Protein AF-A0A6P0NJW0-F1 (afdb_monomer)

Nearest PDB structures (foldseek):
  5nct-assembly1_A  TM=9.785E-01  e=3.943E-15  Tannerella forsythia
  5ncs-assembly2_B  TM=9.419E-01  e=1.013E-13  Tannerella forsythia 92A2
  5ei0-assembly2_E  TM=9.380E-01  e=1.563E-12  Homo sapiens
  5ei0-assembly1_A  TM=9.323E-01  e=9.894E-12  Homo sapiens
  4y40-assembly1_A  TM=8.891E-01  e=6.754E-12  Homo sapiens

Mean predicted aligned error: 5.09 Å

Foldseek 3Di:
DDDDDPDDDDDDDPLQVLLLLLLVLLVDDDPRNVVSCVVSVVPPHDNVRSLQVQQVVVVCVVPVDPQKDKFKAKEKEFEPPDDDDPSSVVSCCPRVVYHYDHDHLVDPVVQVVVQVVLCVRAVNPRNHDDPHGDNPDGMDIGIHIYIDHDDPDDDDPVPDD

Structure (mmCIF, N/CA/C/O backbone):
data_AF-A0A6P0NJW0-F1
#
_entry.id   AF-A0A6P0NJW0-F1
#
loop_
_atom_site.group_PDB
_atom_site.id
_atom_site.type_symbol
_atom_site.label_atom_id
_atom_site.label_alt_id
_atom_site.label_comp_id
_atom_site.label_asym_id
_atom_site.label_entity_id
_atom_site.label_seq_id
_atom_site.pdbx_PDB_ins_code
_atom_site.Cartn_x
_atom_site.Cartn_y
_atom_site.Cartn_z
_atom_site.occupancy
_atom_site.B_iso_or_equiv
_atom_site.auth_seq_id
_atom_site.auth_comp_id
_atom_site.auth_asym_id
_atom_site.auth_atom_id
_atom_site.pdbx_PDB_model_num
ATOM 1 N N . MET A 1 1 ? 19.568 -7.070 12.907 1.00 39.72 1 MET A N 1
ATOM 2 C CA . MET A 1 1 ? 19.277 -8.444 13.371 1.00 39.72 1 MET A CA 1
ATOM 3 C C . MET A 1 1 ? 18.698 -9.237 12.203 1.00 39.72 1 MET A C 1
ATOM 5 O O . MET A 1 1 ? 17.506 -9.141 11.961 1.00 39.72 1 MET A O 1
ATOM 9 N N . HIS A 1 2 ? 19.529 -9.978 11.461 1.00 44.81 2 HIS A N 1
ATOM 10 C CA . HIS A 1 2 ? 19.049 -11.038 10.568 1.00 44.81 2 HIS A CA 1
ATOM 11 C C . HIS A 1 2 ? 18.847 -12.298 11.411 1.00 44.81 2 HIS A C 1
ATOM 13 O O . HIS A 1 2 ? 19.812 -12.916 11.853 1.00 44.81 2 HIS A O 1
ATOM 19 N N . LYS A 1 3 ? 17.592 -12.660 11.658 1.00 53.75 3 LYS A N 1
ATOM 20 C CA . LYS A 1 3 ? 17.211 -14.039 11.970 1.00 53.75 3 LYS A CA 1
ATOM 21 C C . LYS A 1 3 ? 15.947 -14.352 11.179 1.00 53.75 3 LYS A C 1
ATOM 23 O O . LYS A 1 3 ? 14.847 -14.296 11.712 1.00 53.75 3 LYS A O 1
ATOM 28 N N . SER A 1 4 ? 16.126 -14.645 9.899 1.00 59.66 4 SER A N 1
ATOM 29 C CA . SER A 1 4 ? 15.159 -15.400 9.108 1.00 59.66 4 SER A CA 1
ATOM 30 C C . SER A 1 4 ? 15.869 -16.643 8.582 1.00 59.66 4 SER A C 1
ATOM 32 O O . SER A 1 4 ? 17.091 -16.643 8.428 1.00 59.66 4 SER A O 1
ATOM 34 N N . GLN A 1 5 ? 15.100 -17.716 8.446 1.00 59.47 5 GLN A N 1
ATOM 35 C CA . GLN A 1 5 ? 15.539 -19.079 8.167 1.00 59.47 5 GLN A CA 1
ATOM 36 C C . GLN A 1 5 ? 16.574 -19.142 7.031 1.00 59.47 5 GLN A C 1
ATOM 38 O O . GLN A 1 5 ? 16.466 -18.457 6.018 1.00 59.47 5 GLN A O 1
ATOM 43 N N . SER A 1 6 ? 17.623 -19.933 7.252 1.00 71.06 6 SER A N 1
ATOM 44 C CA . SER A 1 6 ? 18.762 -20.078 6.348 1.00 71.06 6 SER A CA 1
ATOM 45 C C . SER A 1 6 ? 18.340 -20.667 4.993 1.00 71.06 6 SER A C 1
ATOM 47 O O . SER A 1 6 ? 17.783 -21.763 4.983 1.00 71.06 6 SER A O 1
ATOM 49 N N . ASN A 1 7 ? 18.704 -19.966 3.905 1.00 71.94 7 ASN A N 1
ATOM 50 C CA . ASN A 1 7 ? 18.641 -20.307 2.463 1.00 71.94 7 ASN A CA 1
ATOM 51 C C . ASN A 1 7 ? 17.545 -19.674 1.579 1.00 71.94 7 ASN 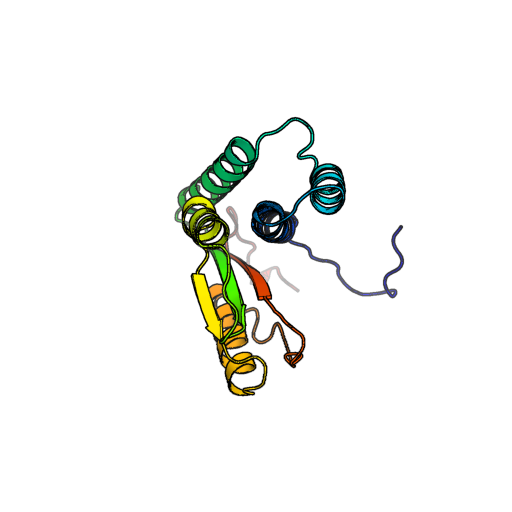A C 1
ATOM 53 O O . ASN A 1 7 ? 17.444 -20.058 0.416 1.00 71.94 7 ASN A O 1
ATOM 57 N N . GLU A 1 8 ? 16.791 -18.671 2.030 1.00 84.12 8 GLU A N 1
ATOM 58 C CA . GLU A 1 8 ? 15.825 -17.983 1.151 1.00 84.12 8 GLU A CA 1
ATOM 59 C C . GLU A 1 8 ? 16.313 -16.618 0.645 1.00 84.12 8 GLU A C 1
ATOM 61 O O . GLU A 1 8 ? 17.006 -15.874 1.344 1.00 84.12 8 GLU A O 1
ATOM 66 N N . ASN A 1 9 ? 15.917 -16.280 -0.586 1.00 88.44 9 ASN A N 1
ATOM 67 C CA . ASN A 1 9 ? 16.141 -14.961 -1.170 1.00 88.44 9 ASN A CA 1
ATOM 68 C C . ASN A 1 9 ? 15.231 -13.929 -0.493 1.00 88.44 9 ASN A C 1
ATOM 70 O O . ASN A 1 9 ? 14.032 -14.153 -0.343 1.00 88.44 9 ASN A O 1
ATOM 74 N N . ILE A 1 10 ? 15.785 -12.767 -0.147 1.00 89.56 10 ILE A N 1
ATOM 75 C CA . ILE A 1 10 ? 15.022 -11.647 0.410 1.00 89.56 10 ILE A CA 1
ATOM 76 C C . ILE A 1 10 ? 14.917 -10.560 -0.655 1.00 89.56 10 ILE A C 1
ATOM 78 O O . ILE A 1 10 ? 15.925 -10.010 -1.092 1.00 89.56 10 ILE A O 1
ATOM 82 N N . PHE A 1 11 ? 13.687 -10.227 -1.036 1.00 88.81 11 PHE A N 1
ATOM 83 C CA . PHE A 1 11 ? 13.380 -9.110 -1.920 1.00 88.81 11 PHE A CA 1
ATOM 84 C C . PHE A 1 11 ? 12.274 -8.268 -1.291 1.00 88.81 11 PHE A C 1
ATOM 86 O O . PHE A 1 11 ? 11.225 -8.793 -0.919 1.00 88.81 11 PHE A O 1
ATOM 93 N N . ILE A 1 12 ? 12.519 -6.966 -1.136 1.00 90.44 12 ILE A N 1
ATOM 94 C CA . ILE A 1 12 ? 11.580 -6.039 -0.500 1.00 90.44 12 ILE A CA 1
ATOM 95 C C . ILE A 1 12 ? 11.433 -4.766 -1.324 1.00 90.44 12 ILE A C 1
ATOM 97 O O . ILE A 1 12 ? 12.394 -4.265 -1.903 1.00 90.44 12 ILE A O 1
ATOM 101 N N . SER A 1 13 ? 10.225 -4.209 -1.308 1.00 90.69 13 SER A N 1
ATOM 102 C CA . SER A 1 13 ? 9.947 -2.869 -1.814 1.00 90.69 13 SER A CA 1
ATOM 103 C C . SER A 1 13 ? 9.756 -1.920 -0.634 1.00 90.69 13 SER A C 1
ATOM 105 O O . SER A 1 13 ? 8.664 -1.803 -0.077 1.00 90.69 13 SER A O 1
ATOM 107 N N . SER A 1 14 ? 10.829 -1.239 -0.226 1.00 91.50 14 SER A N 1
ATOM 108 C CA . SER A 1 14 ? 10.780 -0.288 0.896 1.00 91.50 14 SER A CA 1
ATOM 109 C C . SER A 1 14 ? 9.777 0.842 0.652 1.00 91.50 14 SER A C 1
ATOM 111 O O . SER A 1 14 ? 9.118 1.288 1.587 1.00 91.50 14 SER A O 1
ATOM 113 N N . ILE A 1 15 ? 9.612 1.262 -0.606 1.00 89.44 15 ILE A N 1
ATOM 114 C CA . ILE A 1 15 ? 8.648 2.298 -0.985 1.00 89.44 15 ILE A CA 1
ATOM 115 C C . ILE A 1 15 ? 7.200 1.825 -0.798 1.00 89.44 15 ILE A C 1
ATOM 117 O O . ILE A 1 15 ? 6.384 2.568 -0.263 1.00 89.44 15 ILE A O 1
ATOM 121 N N . SER A 1 16 ? 6.893 0.567 -1.134 1.00 91.06 16 SER A N 1
ATOM 122 C CA . SER A 1 16 ? 5.566 -0.029 -0.924 1.00 91.06 16 SER A CA 1
ATOM 123 C C . SER A 1 16 ? 5.167 -0.043 0.554 1.00 91.06 16 SER A C 1
ATOM 125 O O . SER A 1 16 ? 4.052 0.344 0.929 1.00 91.06 16 SER A O 1
ATOM 127 N N . ILE A 1 17 ? 6.115 -0.442 1.408 1.00 92.75 17 ILE A N 1
ATOM 128 C CA . ILE A 1 17 ? 5.942 -0.480 2.862 1.00 92.75 17 ILE A CA 1
ATOM 129 C C . ILE A 1 17 ? 5.753 0.938 3.406 1.00 92.75 17 ILE A C 1
ATOM 131 O O . ILE A 1 17 ? 4.812 1.176 4.164 1.00 92.75 17 ILE A O 1
ATOM 135 N N . ALA A 1 18 ? 6.606 1.880 2.993 1.00 93.25 18 ALA A N 1
ATOM 136 C CA . ALA A 1 18 ? 6.522 3.272 3.420 1.00 93.25 18 ALA A CA 1
ATOM 137 C C . ALA A 1 18 ? 5.167 3.888 3.053 1.00 93.25 18 ALA A C 1
ATOM 139 O O . ALA A 1 18 ? 4.494 4.411 3.931 1.00 93.25 18 ALA A O 1
ATOM 140 N N . VAL A 1 19 ? 4.711 3.740 1.805 1.00 93.50 19 VAL A N 1
ATOM 141 C CA . VAL A 1 19 ? 3.415 4.264 1.341 1.00 93.50 19 VAL A CA 1
ATOM 142 C C . VAL A 1 19 ? 2.247 3.682 2.144 1.00 93.50 19 VAL A C 1
ATOM 144 O O . VAL A 1 19 ? 1.391 4.431 2.613 1.00 93.50 19 VAL A O 1
ATOM 147 N N . SER A 1 20 ? 2.227 2.365 2.378 1.00 94.56 20 SER A N 1
ATOM 148 C CA . SER A 1 20 ? 1.167 1.718 3.175 1.00 94.56 20 SER A CA 1
ATOM 149 C C . SER A 1 20 ? 1.113 2.237 4.613 1.00 94.56 20 SER A C 1
ATOM 151 O O . SER A 1 20 ? 0.036 2.443 5.185 1.00 94.56 20 SER A O 1
ATOM 153 N N . LEU A 1 21 ? 2.283 2.468 5.210 1.00 96.69 21 LEU A N 1
ATOM 154 C CA . LEU A 1 21 ? 2.385 3.010 6.557 1.00 96.69 21 LEU A CA 1
ATOM 155 C C . LEU A 1 21 ? 2.056 4.508 6.596 1.00 96.69 21 LEU A C 1
ATOM 157 O O . LEU A 1 21 ? 1.408 4.926 7.549 1.00 96.69 21 LEU A O 1
ATOM 161 N N . SER A 1 22 ? 2.386 5.292 5.568 1.00 96.88 22 SER A N 1
ATOM 162 C CA . SER A 1 22 ? 1.985 6.704 5.442 1.00 96.88 22 SER A CA 1
ATOM 163 C C . SER A 1 22 ? 0.468 6.862 5.298 1.00 96.88 22 SER A C 1
ATOM 165 O O . SER A 1 22 ? -0.141 7.698 5.969 1.00 96.88 22 SER A O 1
ATOM 167 N N . MET A 1 23 ? -0.184 5.993 4.517 1.00 97.62 23 MET A N 1
ATOM 168 C CA . MET A 1 23 ? -1.650 5.923 4.458 1.00 97.62 23 MET A CA 1
ATOM 169 C C . MET A 1 23 ? -2.257 5.670 5.846 1.00 97.62 23 MET A C 1
ATOM 171 O O . MET A 1 23 ? -3.206 6.335 6.263 1.00 97.62 23 MET A O 1
ATOM 175 N N . THR A 1 24 ? -1.666 4.734 6.594 1.00 97.19 24 THR A N 1
ATOM 176 C CA . THR A 1 24 ? -2.092 4.391 7.960 1.00 97.19 24 THR A CA 1
ATOM 177 C C . THR A 1 24 ? -1.819 5.536 8.946 1.00 97.19 24 THR A C 1
ATOM 179 O O . THR A 1 24 ? -2.639 5.812 9.821 1.00 97.19 24 THR A O 1
ATOM 182 N N . TYR A 1 25 ? -0.696 6.241 8.784 1.00 98.00 25 TYR A N 1
ATOM 183 C CA . TYR A 1 25 ? -0.244 7.338 9.642 1.00 98.00 25 TYR A CA 1
ATOM 184 C C . TYR A 1 25 ? -1.252 8.492 9.700 1.00 98.00 25 TYR A C 1
ATOM 186 O O . TYR A 1 25 ? -1.449 9.078 10.761 1.00 98.00 25 TYR A O 1
ATOM 194 N N . ASN A 1 26 ? -1.976 8.740 8.605 1.00 98.00 26 ASN A N 1
ATOM 195 C CA . ASN A 1 26 ? -3.054 9.733 8.536 1.00 98.00 26 ASN A CA 1
ATOM 196 C C . ASN A 1 26 ? -4.228 9.468 9.497 1.00 98.00 26 ASN A C 1
ATOM 198 O O . ASN A 1 26 ? -5.026 10.365 9.756 1.00 98.00 26 ASN A O 1
ATOM 202 N N . GLY A 1 27 ? -4.372 8.237 9.998 1.00 96.81 27 GLY A N 1
ATOM 203 C CA . GLY A 1 27 ? -5.384 7.863 10.989 1.00 96.81 27 GLY A CA 1
ATOM 204 C C . GLY A 1 27 ? -4.829 7.678 12.404 1.00 96.81 27 GLY A C 1
ATOM 205 O O . GLY A 1 27 ? -5.596 7.379 13.318 1.00 96.81 27 GLY A O 1
ATOM 206 N N . ALA A 1 28 ? -3.513 7.808 12.594 1.00 97.19 28 ALA A N 1
ATOM 207 C CA . ALA A 1 28 ? -2.863 7.603 13.881 1.00 97.19 28 ALA A CA 1
ATOM 208 C C . ALA A 1 28 ? -2.914 8.872 14.746 1.00 97.19 28 ALA A C 1
ATOM 210 O O . ALA A 1 28 ? -2.8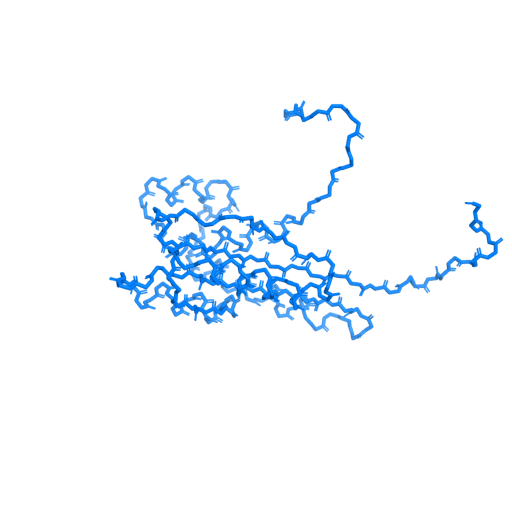46 9.987 14.240 1.00 97.19 28 ALA A O 1
ATOM 211 N N . GLY A 1 29 ? -2.974 8.698 16.070 1.00 96.25 29 GLY A N 1
ATOM 212 C CA . GLY A 1 29 ? -2.898 9.796 17.036 1.00 96.25 29 GLY A CA 1
ATOM 213 C C . GLY A 1 29 ? -2.070 9.436 18.270 1.00 96.25 29 GLY A C 1
ATOM 214 O O . GLY A 1 29 ? -1.847 8.256 18.564 1.00 96.25 29 GLY A O 1
ATOM 215 N N . GLY A 1 30 ? -1.606 10.458 18.994 1.00 97.12 30 GLY A N 1
ATOM 216 C CA . GLY A 1 30 ? -0.843 10.316 20.240 1.00 97.12 30 GLY A CA 1
ATOM 217 C C . GLY A 1 30 ? 0.389 9.414 20.092 1.00 97.12 30 GLY A C 1
ATOM 218 O O . GLY A 1 30 ? 1.090 9.457 19.084 1.00 97.12 30 GLY A O 1
ATOM 219 N N . LYS A 1 31 ? 0.615 8.529 21.072 1.00 98.12 31 LYS A N 1
ATOM 220 C CA . LYS A 1 31 ? 1.784 7.627 21.111 1.00 98.12 31 LYS A CA 1
ATOM 221 C C . LYS A 1 31 ? 1.922 6.729 19.878 1.00 98.12 31 LYS A C 1
ATOM 223 O O . LYS A 1 31 ? 3.038 6.390 19.493 1.00 98.12 31 LYS A O 1
ATOM 228 N N . THR A 1 32 ? 0.809 6.335 19.257 1.00 97.94 32 THR A N 1
ATOM 229 C CA . THR A 1 32 ? 0.839 5.531 18.026 1.00 97.94 32 THR A CA 1
ATOM 230 C C . THR A 1 32 ? 1.417 6.343 16.875 1.00 97.94 32 THR A C 1
ATOM 232 O O . THR A 1 32 ? 2.298 5.860 16.167 1.00 97.94 32 THR A O 1
ATOM 235 N N . GLN A 1 33 ? 0.971 7.591 16.725 1.00 97.56 33 GLN A N 1
ATOM 236 C CA . GLN A 1 33 ? 1.501 8.499 15.714 1.00 97.56 33 GLN A CA 1
ATOM 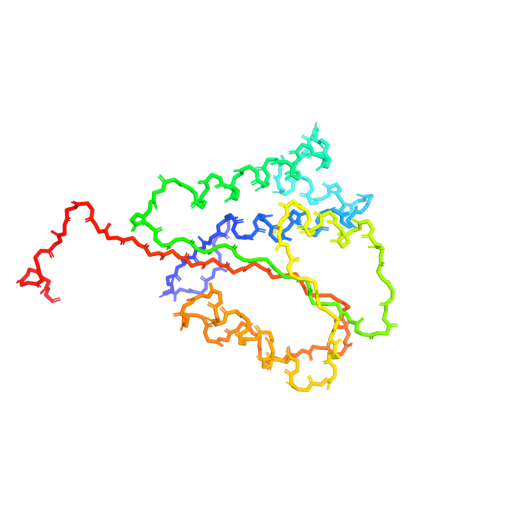237 C C . GLN A 1 33 ? 2.982 8.804 15.976 1.00 97.56 33 GLN A C 1
ATOM 239 O O . GLN A 1 33 ? 3.792 8.715 15.064 1.00 97.56 33 GLN A O 1
ATOM 244 N N . GLU A 1 34 ? 3.369 9.077 17.222 1.00 97.69 34 GLU A N 1
ATOM 245 C CA . GLU A 1 34 ? 4.771 9.324 17.594 1.00 97.69 34 GLU A CA 1
ATOM 246 C C . GLU A 1 34 ? 5.688 8.142 17.245 1.00 97.69 34 GLU A C 1
ATOM 248 O O . GLU A 1 34 ? 6.762 8.331 16.668 1.00 97.69 34 GLU A O 1
ATOM 253 N N . ALA A 1 35 ? 5.259 6.912 17.548 1.00 98.25 35 ALA A N 1
ATOM 254 C CA . ALA A 1 35 ? 6.018 5.707 17.229 1.00 98.25 35 ALA A CA 1
ATOM 255 C C . ALA A 1 35 ? 6.173 5.520 15.713 1.00 98.25 35 ALA A C 1
ATOM 257 O O . ALA A 1 35 ? 7.283 5.282 15.238 1.00 98.25 35 ALA A O 1
ATOM 258 N N . MET A 1 36 ? 5.088 5.690 14.949 1.00 98.12 36 MET A N 1
ATOM 259 C CA . MET A 1 36 ? 5.135 5.624 13.486 1.00 98.12 36 MET A CA 1
ATOM 260 C C . MET A 1 36 ? 6.036 6.711 12.899 1.00 98.12 36 MET A C 1
ATOM 262 O O . MET A 1 36 ? 6.847 6.416 12.025 1.00 98.12 36 MET A O 1
ATOM 266 N N . ALA A 1 37 ? 5.951 7.941 13.413 1.00 97.31 37 ALA A N 1
ATOM 267 C CA . ALA A 1 37 ? 6.775 9.047 12.948 1.00 97.31 37 ALA A CA 1
ATOM 268 C C . ALA A 1 37 ? 8.262 8.776 13.181 1.00 97.31 37 ALA A C 1
ATOM 270 O O . ALA A 1 37 ? 9.080 9.035 12.306 1.00 97.31 37 ALA A O 1
ATOM 271 N N . LYS A 1 38 ? 8.622 8.194 14.327 1.00 97.38 38 LYS A N 1
ATOM 272 C CA . LYS A 1 38 ? 9.999 7.771 14.591 1.00 97.38 38 LYS A CA 1
ATOM 273 C C . LYS A 1 38 ? 10.453 6.661 13.639 1.00 97.38 38 LYS A C 1
ATOM 275 O O . LYS A 1 38 ? 11.564 6.720 13.131 1.00 97.38 38 LYS A O 1
ATOM 280 N N . THR A 1 39 ? 9.617 5.653 13.387 1.00 95.94 39 THR A N 1
ATOM 281 C CA . THR A 1 39 ? 9.965 4.532 12.495 1.00 95.94 39 THR A CA 1
ATOM 282 C C . THR A 1 39 ? 10.117 4.963 11.036 1.00 95.94 39 THR A C 1
ATOM 284 O O . THR A 1 39 ? 10.997 4.456 10.346 1.00 95.94 39 THR A O 1
ATOM 287 N N . LEU A 1 40 ? 9.279 5.891 10.571 1.00 95.50 40 LEU A N 1
ATOM 288 C CA . LEU A 1 40 ? 9.264 6.377 9.187 1.00 95.50 40 LEU A CA 1
ATOM 289 C C . LEU A 1 40 ? 10.140 7.619 8.966 1.00 95.50 40 LEU A C 1
ATOM 291 O O . LEU A 1 40 ? 10.214 8.114 7.847 1.00 95.50 40 LEU A O 1
ATOM 295 N N . ASN A 1 41 ? 10.806 8.119 10.012 1.00 95.81 41 ASN A N 1
ATOM 296 C CA . ASN A 1 41 ? 11.550 9.383 10.010 1.00 95.81 41 ASN A CA 1
ATOM 297 C C . ASN A 1 41 ? 10.693 10.604 9.618 1.00 95.81 41 ASN A C 1
ATOM 299 O O . ASN A 1 41 ? 11.155 11.500 8.921 1.00 95.81 41 ASN A O 1
ATOM 303 N N . PHE A 1 42 ? 9.447 10.660 10.096 1.00 96.75 42 PHE A N 1
ATOM 304 C CA . PHE A 1 42 ? 8.517 11.781 9.898 1.00 96.75 42 PHE A CA 1
ATOM 305 C C . PHE A 1 42 ? 8.577 12.866 10.978 1.00 96.75 42 PHE A C 1
ATOM 307 O O . PHE A 1 42 ? 7.778 13.799 10.990 1.00 96.75 42 PHE A O 1
ATOM 314 N N . GLN A 1 43 ? 9.504 12.746 11.924 1.00 95.94 43 GLN A N 1
ATOM 315 C CA . GLN A 1 43 ? 9.610 13.675 13.044 1.00 95.94 43 GLN A CA 1
ATOM 316 C C . GLN A 1 43 ? 9.930 15.092 12.548 1.00 95.94 43 GLN A C 1
ATOM 318 O O . GLN A 1 43 ? 10.879 15.288 11.798 1.00 95.94 43 GLN A O 1
ATOM 323 N N . GLY A 1 44 ? 9.148 16.075 12.998 1.00 94.44 44 GLY A N 1
ATOM 324 C CA . GLY A 1 44 ? 9.306 17.474 12.593 1.00 94.44 44 GLY A CA 1
ATOM 325 C C . GLY A 1 44 ? 8.632 17.843 11.269 1.00 94.44 44 GLY A C 1
ATOM 326 O O . GLY A 1 44 ? 8.670 19.014 10.913 1.00 94.44 44 GLY A O 1
ATOM 327 N N . MET A 1 45 ? 7.993 16.892 10.578 1.00 96.62 45 MET A N 1
ATOM 328 C CA . MET A 1 45 ? 7.189 17.153 9.382 1.00 96.62 45 MET A CA 1
ATOM 329 C C . MET A 1 45 ? 5.697 17.154 9.720 1.00 96.62 45 M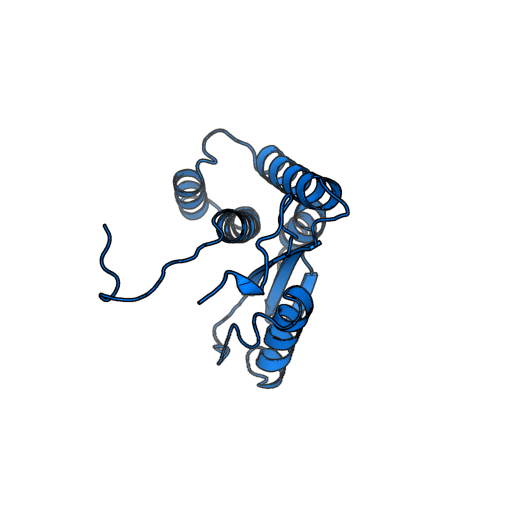ET A C 1
ATOM 331 O O . MET A 1 45 ? 5.224 16.386 10.563 1.00 96.62 45 MET A O 1
ATOM 335 N N . SER A 1 46 ? 4.943 18.015 9.050 1.00 96.81 46 SER A N 1
ATOM 336 C CA . SER A 1 46 ? 3.485 18.017 9.083 1.00 96.81 46 SER A CA 1
ATOM 337 C C . SER A 1 46 ? 2.906 16.877 8.237 1.00 96.81 46 SER A C 1
ATOM 339 O O . SER A 1 46 ? 3.537 16.370 7.308 1.00 96.81 46 SER A O 1
ATOM 341 N N . LEU A 1 47 ? 1.664 16.478 8.536 1.00 96.00 47 LEU A N 1
ATOM 342 C CA . LEU A 1 47 ? 0.938 15.487 7.731 1.00 96.00 47 LEU A CA 1
ATOM 343 C C . LEU A 1 47 ? 0.798 15.919 6.267 1.00 96.00 47 LEU A C 1
ATOM 345 O O . LEU A 1 47 ? 0.878 15.078 5.378 1.00 96.00 47 LEU A O 1
ATOM 349 N N . GLU A 1 48 ? 0.599 17.213 6.023 1.00 96.88 48 GLU A N 1
ATOM 350 C CA . GLU A 1 48 ? 0.463 17.766 4.677 1.00 96.88 48 GLU A CA 1
ATOM 351 C C . GLU A 1 48 ? 1.762 17.630 3.880 1.00 96.88 48 GLU A C 1
ATOM 353 O O . GLU A 1 48 ? 1.728 17.095 2.776 1.00 96.88 48 GLU A O 1
ATOM 358 N N . GLU A 1 49 ? 2.911 17.991 4.464 1.00 97.69 49 GLU A N 1
ATOM 359 C CA . GLU A 1 49 ? 4.225 17.818 3.824 1.00 97.69 49 GLU A CA 1
ATOM 360 C C . GLU A 1 49 ? 4.500 16.349 3.480 1.00 97.69 49 GLU A C 1
ATOM 362 O O . GLU A 1 49 ? 4.934 16.036 2.372 1.00 97.69 49 GLU A O 1
ATOM 367 N N . ILE A 1 50 ? 4.195 15.430 4.403 1.00 97.50 50 ILE A N 1
ATOM 368 C CA . ILE A 1 50 ? 4.374 13.986 4.190 1.00 97.50 50 ILE A CA 1
ATOM 369 C C . ILE A 1 50 ? 3.474 13.491 3.054 1.00 97.50 50 ILE A C 1
ATOM 371 O O . ILE A 1 50 ? 3.915 12.733 2.187 1.00 97.50 50 ILE A O 1
ATOM 375 N N . ASN A 1 51 ? 2.204 13.889 3.056 1.00 97.88 51 ASN A N 1
ATOM 376 C CA . ASN A 1 51 ? 1.239 13.473 2.045 1.00 97.88 51 ASN A CA 1
ATOM 377 C C . ASN A 1 51 ? 1.595 14.032 0.664 1.00 97.88 51 ASN A C 1
ATOM 379 O O . ASN A 1 51 ? 1.583 13.275 -0.307 1.00 97.88 51 ASN A O 1
ATOM 383 N N . GLN A 1 52 ? 1.975 15.309 0.584 1.00 97.75 52 GLN A N 1
ATOM 384 C CA . GLN A 1 52 ? 2.397 15.941 -0.662 1.00 97.75 52 GLN A CA 1
ATOM 385 C C . GLN A 1 52 ? 3.653 15.268 -1.219 1.00 97.75 52 GLN A C 1
ATOM 387 O O . GLN A 1 52 ? 3.666 14.872 -2.379 1.00 97.75 52 GLN A O 1
ATOM 392 N N . ALA A 1 53 ? 4.661 15.013 -0.380 1.00 95.75 53 ALA A N 1
ATOM 393 C CA . ALA A 1 53 ? 5.879 14.327 -0.807 1.00 95.75 53 ALA A CA 1
ATOM 394 C C . ALA A 1 53 ? 5.603 12.915 -1.363 1.00 95.75 53 ALA A C 1
ATOM 396 O O . ALA A 1 53 ? 6.211 12.506 -2.353 1.00 95.75 53 ALA A O 1
ATOM 397 N N . ASN A 1 54 ? 4.672 12.162 -0.762 1.00 94.56 54 ASN A N 1
ATOM 398 C CA . ASN A 1 54 ? 4.275 10.848 -1.281 1.00 94.56 54 ASN A CA 1
ATOM 399 C C . ASN A 1 54 ? 3.509 10.954 -2.611 1.00 94.56 54 ASN A C 1
ATOM 401 O O . ASN A 1 54 ? 3.727 10.128 -3.501 1.00 94.56 54 ASN A O 1
ATOM 405 N N . GLN A 1 55 ? 2.642 11.958 -2.764 1.00 95.12 55 GLN A N 1
ATOM 406 C CA . GLN A 1 55 ? 1.917 12.208 -4.012 1.00 95.12 55 GLN A CA 1
ATOM 407 C C . GLN A 1 55 ? 2.874 12.603 -5.146 1.00 95.12 55 GLN A C 1
ATOM 409 O O . GLN A 1 55 ? 2.775 12.069 -6.256 1.00 95.12 55 GLN A O 1
ATOM 414 N N . ASP A 1 56 ? 3.830 13.487 -4.861 1.00 94.19 56 ASP A N 1
ATOM 415 C CA . ASP A 1 56 ? 4.849 13.936 -5.811 1.00 94.19 56 ASP A CA 1
ATOM 416 C C . ASP A 1 56 ? 5.726 12.763 -6.251 1.00 94.19 56 ASP A C 1
ATOM 418 O O . ASP A 1 56 ? 5.962 12.574 -7.445 1.00 94.19 56 ASP A O 1
ATOM 422 N N . LEU A 1 57 ? 6.144 11.915 -5.305 1.00 90.88 57 LEU A N 1
ATOM 423 C CA . LEU A 1 57 ? 6.910 10.707 -5.600 1.00 90.88 57 LEU A CA 1
ATOM 424 C C . LEU A 1 57 ? 6.119 9.733 -6.479 1.00 90.88 57 LEU A C 1
ATOM 426 O O . LEU A 1 57 ? 6.657 9.228 -7.462 1.00 90.88 57 LEU A O 1
ATOM 430 N N . GLY A 1 58 ? 4.845 9.486 -6.163 1.00 88.38 58 GLY A N 1
ATOM 431 C CA . GLY A 1 58 ? 3.975 8.640 -6.982 1.00 88.38 58 GLY A CA 1
ATOM 432 C C . GLY A 1 58 ? 3.795 9.189 -8.400 1.00 88.38 58 GLY A C 1
ATOM 433 O O . GLY A 1 58 ? 3.873 8.438 -9.372 1.00 88.38 58 GLY A O 1
ATOM 434 N N . THR A 1 59 ? 3.624 10.506 -8.527 1.00 88.50 59 THR A N 1
ATOM 435 C CA . THR A 1 59 ? 3.503 11.190 -9.821 1.00 88.50 59 THR A CA 1
ATOM 436 C C . THR A 1 59 ? 4.788 11.069 -10.625 1.00 88.50 59 THR A C 1
ATOM 438 O O . THR A 1 59 ? 4.743 10.642 -11.775 1.00 88.50 59 THR A O 1
ATOM 441 N N . LEU A 1 60 ? 5.933 11.377 -10.009 1.00 88.94 60 LEU A N 1
ATOM 442 C CA . LEU A 1 60 ? 7.246 11.280 -10.634 1.00 88.94 60 LEU A CA 1
ATOM 443 C C . LEU A 1 60 ? 7.490 9.861 -11.156 1.00 88.94 60 LEU A C 1
ATOM 445 O O . LEU A 1 60 ? 7.794 9.674 -12.329 1.00 88.94 60 LEU A O 1
ATOM 449 N N . LEU A 1 61 ? 7.283 8.855 -10.309 1.00 84.44 61 LEU A N 1
ATOM 450 C CA . LEU A 1 61 ? 7.480 7.452 -10.659 1.00 84.44 61 LEU A CA 1
ATOM 451 C C . LEU A 1 61 ? 6.650 7.014 -11.873 1.00 84.44 61 LEU A C 1
ATOM 453 O O . LEU A 1 61 ? 7.154 6.264 -12.706 1.00 84.44 61 LEU A O 1
ATOM 457 N N . ASN A 1 62 ? 5.431 7.531 -12.024 1.00 77.31 62 ASN A N 1
ATOM 458 C CA . ASN A 1 62 ? 4.570 7.216 -13.164 1.00 77.31 62 ASN A CA 1
ATOM 459 C C . ASN A 1 62 ? 4.974 7.919 -14.476 1.00 77.31 62 ASN A C 1
ATOM 461 O O . ASN A 1 62 ? 4.581 7.448 -15.541 1.00 77.31 62 ASN A O 1
ATOM 465 N N . ILE A 1 63 ? 5.731 9.025 -14.435 1.00 81.50 63 ILE A N 1
ATOM 466 C CA . ILE A 1 63 ? 6.091 9.814 -15.634 1.00 81.50 63 ILE A CA 1
ATOM 467 C C . ILE A 1 63 ? 7.560 9.685 -16.059 1.00 81.50 63 ILE A C 1
ATOM 469 O O . ILE A 1 63 ? 7.924 10.181 -17.122 1.00 81.50 63 ILE A O 1
ATOM 473 N N . LEU A 1 64 ? 8.412 9.058 -15.241 1.00 73.31 64 LEU A N 1
ATOM 474 C CA . LEU A 1 64 ? 9.869 9.083 -15.423 1.00 73.31 64 LEU A CA 1
ATOM 475 C C . LEU A 1 64 ? 10.354 8.464 -16.742 1.00 73.31 64 LEU A C 1
ATOM 477 O O . LEU A 1 64 ? 11.318 8.969 -17.314 1.00 73.31 64 LEU A O 1
ATOM 481 N N . ASN A 1 65 ? 9.737 7.378 -17.218 1.00 75.56 65 ASN A N 1
ATOM 482 C CA . ASN A 1 65 ? 10.119 6.768 -18.491 1.00 75.56 65 ASN A CA 1
ATOM 483 C C . ASN A 1 65 ? 8.956 5.962 -19.105 1.00 75.56 65 ASN A C 1
ATOM 485 O O . ASN A 1 65 ? 8.526 4.988 -18.487 1.00 75.56 65 ASN A O 1
ATOM 489 N N . PRO A 1 66 ? 8.480 6.299 -20.322 1.00 79.31 66 PRO A N 1
ATOM 490 C CA . PRO A 1 66 ? 7.420 5.546 -20.996 1.00 79.31 66 PRO A CA 1
ATOM 491 C C . PRO A 1 66 ? 7.811 4.104 -21.369 1.00 79.31 66 PRO A C 1
ATOM 493 O O . PRO A 1 66 ? 6.929 3.278 -21.590 1.00 79.31 66 PRO A O 1
ATOM 496 N N . GLU A 1 67 ? 9.106 3.784 -21.431 1.00 84.12 67 GLU A N 1
ATOM 497 C CA . GLU A 1 67 ? 9.616 2.427 -21.676 1.00 84.12 67 GLU A CA 1
ATOM 498 C C . GLU A 1 67 ? 9.571 1.546 -20.415 1.00 84.12 67 GLU A C 1
ATOM 500 O O . GLU A 1 67 ? 9.692 0.323 -20.494 1.00 84.12 67 GLU A O 1
ATOM 505 N N . ILE A 1 68 ? 9.376 2.147 -19.236 1.00 87.31 68 ILE A N 1
ATOM 506 C CA . ILE A 1 68 ? 9.253 1.428 -17.968 1.00 87.31 68 ILE A CA 1
ATOM 507 C C . ILE A 1 68 ? 7.775 1.232 -17.656 1.00 87.31 68 ILE A C 1
ATOM 509 O O . ILE A 1 68 ? 7.020 2.183 -17.457 1.00 87.31 68 ILE A O 1
ATOM 513 N N . LYS A 1 69 ? 7.364 -0.027 -17.510 1.00 88.19 69 LYS A N 1
ATOM 514 C CA . LYS A 1 69 ? 6.046 -0.357 -16.977 1.00 88.19 69 LYS A CA 1
ATOM 515 C C . LYS A 1 69 ? 6.122 -0.412 -15.455 1.00 88.19 69 LYS A C 1
ATOM 517 O O . LYS A 1 69 ? 6.476 -1.441 -14.877 1.00 88.19 69 LYS A O 1
ATOM 522 N N . LEU A 1 70 ? 5.769 0.698 -14.815 1.00 89.19 70 LEU A N 1
ATOM 523 C CA 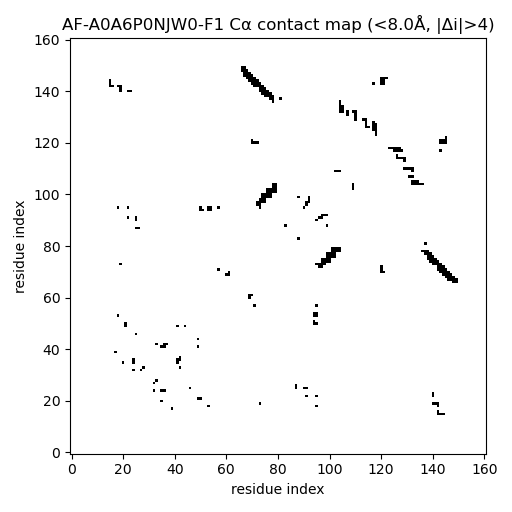. LEU A 1 70 ? 5.597 0.800 -13.370 1.00 89.19 70 LEU A CA 1
ATOM 524 C C . LEU A 1 70 ? 4.116 0.998 -13.042 1.00 89.19 70 LEU A C 1
ATOM 526 O O . LEU A 1 70 ? 3.455 1.861 -13.609 1.00 89.19 70 LEU A O 1
ATOM 530 N N . ASN A 1 71 ? 3.598 0.192 -12.122 1.00 88.50 71 ASN A N 1
ATOM 531 C CA . ASN A 1 71 ? 2.261 0.360 -11.573 1.00 88.50 71 ASN A CA 1
ATOM 532 C C . ASN A 1 71 ? 2.353 0.379 -10.051 1.00 88.50 71 ASN A C 1
ATOM 534 O O . ASN A 1 71 ? 2.858 -0.572 -9.455 1.00 88.50 71 ASN A O 1
ATOM 538 N N . ILE A 1 72 ? 1.868 1.455 -9.437 1.00 90.06 72 ILE A N 1
ATOM 539 C CA . ILE A 1 72 ? 1.764 1.603 -7.986 1.00 90.06 72 ILE A CA 1
ATOM 540 C C . ILE A 1 72 ? 0.295 1.830 -7.674 1.00 90.06 72 ILE A C 1
ATOM 542 O O . ILE A 1 72 ? -0.283 2.842 -8.063 1.00 90.06 72 ILE A O 1
ATOM 546 N N . ALA A 1 73 ? -0.310 0.889 -6.961 1.00 92.38 73 ALA A N 1
ATOM 547 C CA . ALA A 1 73 ? -1.721 0.943 -6.629 1.00 92.38 73 ALA A CA 1
ATOM 548 C C . ALA A 1 73 ? -1.936 0.820 -5.126 1.00 92.38 73 ALA A C 1
ATOM 550 O O . ALA A 1 73 ? -1.337 -0.025 -4.462 1.00 92.38 73 ALA A O 1
ATOM 551 N N . ASN A 1 74 ? -2.847 1.636 -4.607 1.00 96.31 74 ASN A N 1
ATOM 552 C CA . ASN A 1 74 ? -3.219 1.665 -3.201 1.00 96.31 74 ASN A CA 1
ATOM 553 C C . ASN A 1 74 ? -4.697 1.309 -3.035 1.00 96.31 74 ASN A C 1
ATOM 555 O O . ASN A 1 74 ? -5.533 1.666 -3.870 1.00 96.31 74 ASN A O 1
ATOM 559 N N . SER A 1 75 ? -5.040 0.615 -1.954 1.00 97.44 75 SER A N 1
ATOM 560 C CA . SER A 1 75 ? -6.435 0.375 -1.589 1.00 97.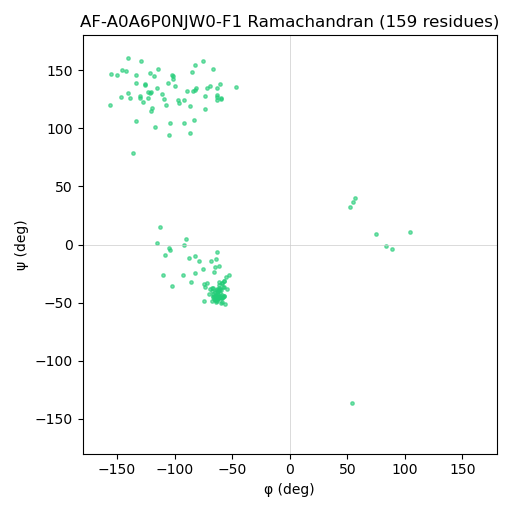44 75 SER A CA 1
ATOM 561 C C . SER A 1 75 ? -6.664 0.342 -0.084 1.00 97.44 75 SER A C 1
ATOM 563 O O . SER A 1 75 ? -5.799 -0.053 0.699 1.00 97.44 75 SER A O 1
ATOM 565 N N . ILE A 1 76 ? -7.874 0.740 0.306 1.00 98.12 76 ILE A N 1
ATOM 566 C CA . ILE A 1 76 ? -8.423 0.617 1.652 1.00 98.12 76 ILE A CA 1
ATOM 567 C C . ILE A 1 76 ? -9.685 -0.241 1.575 1.00 98.12 76 ILE A C 1
ATOM 569 O O . ILE A 1 76 ? -10.696 0.146 0.983 1.00 98.12 76 ILE A O 1
ATOM 573 N N . TRP A 1 77 ? -9.647 -1.387 2.242 1.00 97.75 77 TRP A N 1
ATOM 574 C CA . TRP A 1 77 ? -10.775 -2.297 2.393 1.00 97.75 77 TRP A CA 1
ATOM 575 C C . TRP A 1 77 ? -11.334 -2.152 3.800 1.00 97.75 77 TRP A C 1
ATOM 577 O O . TRP A 1 77 ? -10.733 -2.596 4.774 1.00 97.75 77 TRP A O 1
ATOM 587 N N . ALA A 1 78 ? -12.474 -1.487 3.917 1.00 97.00 78 ALA A N 1
ATOM 588 C CA . ALA A 1 78 ? -13.087 -1.114 5.182 1.00 97.00 78 ALA A CA 1
ATOM 589 C C . ALA A 1 78 ? -14.244 -2.058 5.542 1.00 97.00 78 ALA A C 1
ATOM 591 O O . ALA A 1 78 ? -15.027 -2.455 4.674 1.00 97.00 78 ALA A O 1
ATOM 592 N N . LYS A 1 79 ? -14.408 -2.396 6.826 1.00 97.56 79 LYS A N 1
ATOM 593 C CA . LYS A 1 79 ? -15.502 -3.271 7.272 1.00 97.56 79 LYS A CA 1
ATOM 594 C C . LYS A 1 79 ? -16.861 -2.621 7.009 1.00 97.56 79 LYS A C 1
ATOM 596 O O . LYS A 1 79 ? -17.152 -1.520 7.479 1.00 97.56 79 LYS A O 1
ATOM 601 N N . LYS A 1 80 ? -17.729 -3.324 6.282 1.00 96.31 80 LYS A N 1
ATOM 602 C CA . LYS A 1 80 ? -19.129 -2.930 6.091 1.00 96.31 80 LYS A CA 1
ATOM 603 C C . LYS A 1 80 ? -19.844 -2.877 7.448 1.00 96.31 80 LYS A C 1
ATOM 605 O O . LYS A 1 80 ? -19.658 -3.753 8.285 1.00 96.31 80 LYS A O 1
ATOM 610 N N . GLY A 1 81 ? -20.667 -1.849 7.650 1.00 95.06 81 GLY A N 1
ATOM 611 C CA . GLY A 1 81 ? -21.389 -1.619 8.908 1.00 95.06 81 GLY A CA 1
ATOM 612 C C . GLY A 1 81 ? -20.622 -0.789 9.944 1.00 95.06 81 GLY A C 1
ATOM 613 O O . GLY A 1 81 ? -21.202 -0.442 10.965 1.00 95.06 81 GLY A O 1
ATOM 614 N N . ILE A 1 82 ? -19.364 -0.423 9.673 1.00 95.06 82 ILE A N 1
ATOM 615 C CA . ILE A 1 82 ? -18.593 0.524 10.489 1.00 95.06 82 ILE A CA 1
ATOM 616 C C . ILE A 1 82 ? -18.488 1.866 9.757 1.00 95.06 82 ILE A C 1
ATOM 618 O O . ILE A 1 82 ? -18.296 1.929 8.535 1.00 95.06 82 ILE A O 1
ATOM 622 N N . SER A 1 83 ? -18.637 2.948 10.517 1.00 95.75 83 SER A N 1
ATOM 623 C CA . SER A 1 83 ? -18.411 4.312 10.044 1.00 95.75 83 SER A CA 1
ATOM 624 C C . SER A 1 83 ? -16.954 4.703 10.256 1.00 95.75 83 SER A C 1
ATOM 626 O O . SER A 1 83 ? -16.406 4.520 11.338 1.00 95.75 83 SER A O 1
ATOM 628 N N . PHE A 1 84 ? -16.345 5.265 9.218 1.00 96.12 84 PHE A N 1
ATOM 629 C CA . PHE A 1 84 ? -14.975 5.769 9.237 1.00 96.12 84 PHE A CA 1
ATOM 630 C C . PHE A 1 84 ? -14.994 7.279 9.043 1.00 96.12 84 PHE A C 1
ATOM 632 O O . PHE A 1 84 ? -15.888 7.806 8.373 1.00 96.12 84 PHE A O 1
ATOM 639 N N . TYR A 1 85 ? -14.003 7.971 9.603 1.00 97.06 85 TYR A N 1
ATOM 640 C CA . TYR A 1 85 ? -13.851 9.405 9.392 1.00 97.06 85 TYR A CA 1
ATOM 641 C C . TYR A 1 85 ? -13.67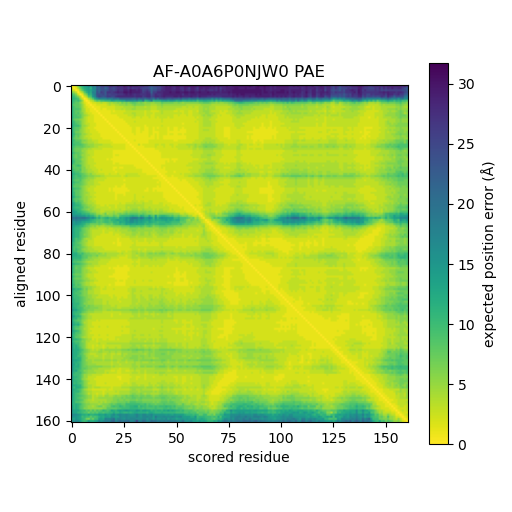4 9.702 7.904 1.00 97.06 85 TYR A C 1
ATOM 643 O O . TYR A 1 85 ? -12.780 9.166 7.247 1.00 97.06 85 TYR A O 1
ATOM 651 N N . ARG A 1 86 ? -14.531 10.578 7.373 1.00 96.38 86 ARG A N 1
ATOM 652 C CA . ARG A 1 86 ? -14.484 10.970 5.961 1.00 96.38 86 ARG A CA 1
ATOM 653 C C . ARG A 1 86 ? -13.151 11.623 5.606 1.00 96.38 86 ARG A C 1
ATOM 655 O O . ARG A 1 86 ? -12.629 11.337 4.540 1.00 96.38 86 ARG A O 1
ATOM 662 N N . SER A 1 87 ? -12.597 12.436 6.504 1.00 96.75 87 SER A N 1
ATOM 663 C CA . SER A 1 87 ? -11.291 13.082 6.327 1.00 96.75 87 SER A CA 1
ATOM 664 C C . SER A 1 87 ? -10.169 12.070 6.088 1.00 96.75 87 SER A C 1
ATOM 666 O O . SER A 1 87 ? -9.384 12.243 5.165 1.00 96.75 87 SER A O 1
ATOM 668 N N . PHE A 1 88 ? -10.141 10.976 6.853 1.00 97.56 88 PHE A N 1
ATOM 669 C CA . PHE A 1 88 ? -9.154 9.910 6.679 1.00 97.56 88 PHE A CA 1
ATOM 670 C C . PHE A 1 88 ? -9.283 9.209 5.320 1.00 97.56 88 PHE A C 1
ATOM 672 O O . PHE A 1 88 ? -8.284 8.947 4.657 1.00 97.56 88 PHE A O 1
ATOM 679 N N . LEU A 1 89 ? -10.506 8.898 4.885 1.00 97.44 89 LEU A N 1
ATOM 680 C CA . LEU A 1 89 ? -10.708 8.275 3.574 1.00 97.44 89 LEU A CA 1
ATOM 681 C C . LEU A 1 89 ? -10.342 9.241 2.440 1.00 97.44 89 LEU A C 1
ATOM 683 O O . LEU A 1 89 ? -9.663 8.837 1.504 1.00 97.44 89 LEU A O 1
ATOM 687 N N . GLN A 1 90 ? -10.735 10.510 2.567 1.00 97.50 90 GLN A N 1
ATOM 688 C CA . GLN A 1 90 ? -10.497 11.546 1.568 1.00 97.50 90 GLN A CA 1
ATOM 689 C C . GLN A 1 90 ? -9.001 11.815 1.377 1.00 97.50 90 GLN A C 1
ATOM 691 O O . GLN A 1 90 ? -8.525 11.762 0.252 1.00 97.50 90 GLN A O 1
ATOM 696 N N . VAL A 1 91 ? -8.228 11.983 2.459 1.00 97.81 91 VAL A N 1
ATOM 697 C CA . VAL A 1 91 ? -6.779 12.235 2.344 1.00 97.81 91 VAL A CA 1
ATOM 698 C C . VAL A 1 91 ? -6.053 11.071 1.655 1.00 97.81 91 VAL A C 1
ATOM 700 O O . VAL A 1 91 ? -5.140 11.276 0.860 1.00 97.81 91 VAL A O 1
ATOM 703 N N . ASN A 1 92 ? -6.508 9.836 1.891 1.00 98.06 92 ASN A N 1
ATOM 704 C CA . ASN A 1 92 ? -5.970 8.650 1.231 1.00 98.06 92 ASN A CA 1
ATOM 705 C C . ASN A 1 92 ? -6.359 8.559 -0.253 1.00 98.06 92 ASN A C 1
ATOM 707 O O . ASN A 1 92 ? -5.583 8.065 -1.071 1.00 98.06 92 ASN A O 1
ATOM 711 N N . GLN A 1 93 ? -7.546 9.033 -0.620 1.00 97.25 93 GLN A N 1
ATOM 712 C CA . GLN A 1 93 ? -7.956 9.126 -2.020 1.00 97.25 93 GLN A CA 1
ATOM 713 C C . GLN A 1 93 ? -7.174 10.218 -2.757 1.00 97.25 93 GLN A C 1
ATOM 715 O O . GLN A 1 93 ? -6.699 9.968 -3.861 1.00 97.25 93 GLN A O 1
ATOM 720 N N . ASP A 1 94 ? -6.986 11.379 -2.134 1.00 96.50 94 ASP A N 1
ATOM 721 C CA . ASP A 1 94 ? -6.400 12.554 -2.783 1.00 96.50 94 ASP A CA 1
ATOM 722 C C . ASP A 1 94 ? -4.884 12.413 -2.974 1.00 96.50 94 ASP A C 1
ATOM 724 O O . ASP A 1 94 ? -4.371 12.601 -4.078 1.00 96.50 94 ASP A O 1
ATOM 728 N N . PHE A 1 95 ? -4.159 12.022 -1.923 1.00 96.75 95 PHE A N 1
ATOM 729 C CA . PHE A 1 95 ? -2.691 11.999 -1.950 1.00 96.75 95 PHE A CA 1
ATOM 730 C C . PHE A 1 95 ? -2.100 10.650 -2.361 1.00 96.75 95 PHE A C 1
ATOM 732 O O . PHE A 1 95 ? -1.001 10.598 -2.904 1.00 96.75 95 PHE A O 1
ATOM 739 N N . TYR A 1 96 ? -2.830 9.554 -2.143 1.00 95.75 96 TYR A N 1
ATOM 740 C CA . TYR A 1 96 ? -2.339 8.198 -2.413 1.00 95.75 96 TYR A CA 1
ATOM 741 C C . TYR A 1 96 ? -3.118 7.490 -3.521 1.00 95.75 96 TYR A C 1
ATOM 743 O O . TYR A 1 96 ? -2.832 6.327 -3.812 1.00 95.75 96 TYR A O 1
ATOM 751 N N . GLN A 1 97 ? -4.113 8.154 -4.127 1.00 94.56 97 GLN A N 1
ATOM 752 C CA . GLN A 1 97 ? -4.981 7.580 -5.165 1.00 94.56 97 GLN A CA 1
ATOM 753 C C . GLN A 1 97 ? -5.610 6.248 -4.722 1.00 94.56 97 GLN A C 1
ATOM 755 O O . GLN A 1 97 ? -5.826 5.329 -5.515 1.00 94.56 97 GLN A O 1
ATOM 760 N N . SER A 1 98 ? -5.869 6.120 -3.417 1.00 95.94 98 SER A N 1
ATOM 761 C CA . SER A 1 98 ? -6.275 4.857 -2.819 1.00 95.94 98 SER A CA 1
ATOM 762 C C . SER A 1 98 ? -7.713 4.510 -3.182 1.00 95.94 98 SER A C 1
ATOM 764 O O . SER A 1 98 ? -8.643 5.291 -2.968 1.00 95.94 98 SER A O 1
ATOM 766 N N . GLN A 1 99 ? -7.929 3.299 -3.694 1.00 96.94 99 GLN A N 1
ATOM 767 C CA . GLN A 1 99 ? -9.276 2.786 -3.896 1.00 96.94 99 GLN A CA 1
ATOM 768 C C . GLN A 1 99 ? -9.900 2.409 -2.552 1.00 96.94 99 GLN A C 1
ATOM 770 O O . GLN A 1 99 ? -9.474 1.457 -1.903 1.00 96.94 99 GLN A O 1
ATOM 775 N N . VAL A 1 100 ? -10.976 3.094 -2.171 1.00 96.88 100 VAL A N 1
ATOM 776 C CA . VAL A 1 100 ? -11.719 2.786 -0.944 1.00 96.88 100 VAL A CA 1
ATOM 777 C C . VAL A 1 100 ? -12.922 1.902 -1.262 1.00 96.88 100 VAL A C 1
ATOM 779 O O . VAL A 1 100 ? -13.786 2.270 -2.059 1.00 96.88 100 VAL A O 1
ATOM 782 N N . ARG A 1 101 ? -13.024 0.741 -0.608 1.00 96.94 101 ARG A N 1
ATOM 783 C CA . ARG A 1 101 ? -14.180 -0.163 -0.716 1.00 96.94 101 ARG A CA 1
ATOM 784 C C . ARG A 1 101 ? -14.634 -0.642 0.652 1.00 96.94 101 ARG A C 1
ATOM 786 O O . ARG A 1 101 ? -13.824 -0.996 1.501 1.00 96.94 101 ARG A O 1
ATOM 793 N N . LYS A 1 102 ? -15.952 -0.704 0.854 1.00 96.50 102 LYS A N 1
ATOM 794 C CA . LYS A 1 102 ? -16.547 -1.363 2.023 1.00 96.50 102 LYS A CA 1
ATOM 795 C C . LYS A 1 102 ? -16.858 -2.817 1.684 1.00 96.50 102 LYS A C 1
ATOM 797 O O . LYS A 1 102 ? -17.602 -3.063 0.738 1.00 96.50 102 LYS A O 1
ATOM 802 N N . ILE A 1 103 ? -16.335 -3.758 2.462 1.00 96.56 103 ILE A N 1
ATOM 803 C CA . ILE A 1 103 ? -16.498 -5.202 2.239 1.00 96.56 103 ILE A CA 1
ATOM 804 C C . ILE A 1 103 ? -16.979 -5.923 3.498 1.00 96.56 103 ILE A C 1
ATOM 806 O O . ILE A 1 103 ? -16.834 -5.429 4.618 1.00 96.56 103 ILE A O 1
ATOM 810 N N . ASN A 1 104 ? -17.584 -7.095 3.318 1.00 96.38 104 ASN A N 1
ATOM 811 C CA . ASN A 1 104 ? -17.964 -7.962 4.425 1.00 96.38 104 ASN A CA 1
ATOM 812 C C . ASN A 1 104 ? -16.826 -8.950 4.713 1.00 96.38 104 ASN A C 1
ATOM 814 O O . ASN A 1 104 ? -16.662 -9.919 3.983 1.00 96.38 104 ASN A O 1
ATOM 818 N N . PHE A 1 105 ? -16.066 -8.742 5.789 1.00 96.06 105 PHE A N 1
ATOM 819 C CA . PHE A 1 105 ? -14.958 -9.635 6.160 1.00 96.06 105 PHE A CA 1
ATOM 820 C C . PHE A 1 105 ? -15.387 -11.067 6.530 1.00 96.06 105 PHE A C 1
ATOM 822 O O . PHE A 1 105 ? -14.533 -11.943 6.594 1.00 96.06 105 PHE A O 1
ATOM 829 N N . ASN A 1 106 ? -16.686 -11.311 6.740 1.00 94.94 106 ASN A N 1
ATOM 830 C CA . ASN A 1 106 ? -17.236 -12.656 6.940 1.00 94.94 106 ASN A CA 1
ATOM 831 C C . ASN A 1 106 ? -17.598 -13.361 5.626 1.00 94.94 106 ASN A C 1
ATOM 833 O O . ASN A 1 106 ? -17.917 -14.545 5.647 1.00 94.94 106 ASN A O 1
ATOM 837 N N . ASP A 1 107 ? -17.617 -12.635 4.507 1.00 95.25 107 ASP A N 1
ATOM 838 C CA . ASP A 1 107 ? -17.943 -13.181 3.194 1.00 95.25 107 ASP A CA 1
ATOM 839 C C . ASP A 1 107 ? -16.674 -13.761 2.545 1.00 95.25 107 ASP A C 1
ATOM 841 O O . ASP A 1 107 ? -15.729 -12.998 2.306 1.00 95.25 107 ASP A O 1
ATOM 845 N N . PRO A 1 108 ? -16.625 -15.072 2.239 1.00 92.94 108 PRO A N 1
ATOM 846 C CA . PRO A 1 108 ? -15.498 -15.686 1.539 1.00 92.94 108 PRO A CA 1
ATOM 847 C C . PRO A 1 108 ? -15.174 -15.018 0.195 1.00 92.94 108 PRO A C 1
ATOM 849 O O . PRO A 1 108 ? -14.011 -14.993 -0.210 1.00 92.94 108 PRO A O 1
ATOM 852 N N . GLU A 1 109 ? -16.159 -14.413 -0.476 1.00 96.19 109 GLU A N 1
ATOM 853 C CA . GLU A 1 109 ? -15.931 -13.696 -1.735 1.00 96.19 109 GLU A CA 1
ATOM 854 C C . GLU A 1 109 ? -15.063 -12.444 -1.546 1.00 96.19 109 GLU A C 1
ATOM 856 O O . GLU A 1 109 ? -14.353 -12.039 -2.467 1.00 96.19 109 GLU A O 1
ATOM 861 N N . SER A 1 110 ? -15.013 -11.867 -0.340 1.00 97.12 110 SER A N 1
ATOM 862 C CA . SER A 1 110 ? -14.127 -10.735 -0.042 1.00 97.12 110 SER A CA 1
ATOM 863 C C . SER A 1 110 ? -12.646 -11.087 -0.211 1.00 97.12 110 SER A C 1
ATOM 865 O O . SER A 1 110 ? -11.871 -10.230 -0.632 1.00 97.12 110 SER A O 1
ATOM 867 N N . VAL A 1 111 ? -12.249 -12.339 0.060 1.00 97.12 111 VAL A N 1
ATOM 868 C CA . VAL A 1 111 ? -10.874 -12.814 -0.181 1.00 97.12 111 VAL A CA 1
ATOM 869 C C . VAL A 1 111 ? -10.559 -12.751 -1.676 1.00 97.12 111 VAL A C 1
ATOM 871 O O . VAL A 1 111 ? -9.550 -12.172 -2.077 1.00 97.12 111 VAL A O 1
ATOM 874 N N . LYS A 1 112 ? -11.464 -13.274 -2.513 1.00 97.00 112 LYS A N 1
ATOM 875 C CA . LYS A 1 112 ? -11.309 -13.265 -3.974 1.00 97.00 112 LYS A CA 1
ATOM 876 C C . LYS A 1 112 ? -11.276 -11.848 -4.530 1.00 97.00 112 LYS A C 1
ATOM 878 O O . LYS A 1 112 ? -10.460 -11.562 -5.394 1.00 97.00 112 LYS A O 1
ATOM 883 N N . ILE A 1 113 ? -12.123 -10.950 -4.025 1.00 97.19 113 ILE A N 1
ATOM 884 C CA . ILE A 1 113 ? -12.146 -9.545 -4.454 1.00 97.19 113 ILE A CA 1
ATOM 885 C C . ILE A 1 113 ? -10.786 -8.876 -4.210 1.00 97.19 113 ILE A C 1
ATOM 887 O O . ILE A 1 113 ? -10.277 -8.199 -5.103 1.00 97.19 113 ILE A O 1
ATOM 891 N N . ILE A 1 114 ? -10.190 -9.079 -3.031 1.00 97.19 114 ILE A N 1
ATOM 892 C CA . ILE A 1 114 ? -8.887 -8.496 -2.687 1.00 97.19 114 ILE A CA 1
ATOM 893 C C . ILE A 1 114 ? -7.770 -9.112 -3.537 1.00 97.19 114 ILE A C 1
ATOM 895 O O . ILE A 1 114 ? -6.988 -8.372 -4.131 1.00 97.19 114 ILE A O 1
ATOM 899 N N . ASN A 1 115 ? -7.706 -10.443 -3.639 1.00 97.56 115 ASN A N 1
ATOM 900 C CA . ASN A 1 115 ? -6.667 -11.113 -4.427 1.00 97.56 115 ASN A CA 1
ATOM 901 C C . ASN A 1 115 ? -6.778 -10.778 -5.920 1.00 97.56 115 ASN A C 1
ATOM 903 O O . ASN A 1 115 ? -5.765 -10.497 -6.547 1.00 97.56 115 ASN A O 1
ATOM 907 N N . ASN A 1 116 ? -7.989 -10.694 -6.481 1.00 97.50 116 ASN A N 1
ATOM 908 C CA . ASN A 1 116 ? -8.188 -10.267 -7.868 1.00 97.50 116 ASN A CA 1
ATOM 909 C C . ASN A 1 116 ? -7.729 -8.824 -8.094 1.00 97.50 116 ASN A C 1
ATOM 911 O O . ASN A 1 116 ? -7.138 -8.533 -9.130 1.00 97.50 116 ASN A O 1
ATOM 915 N N . TRP A 1 117 ? -7.968 -7.926 -7.131 1.00 97.50 117 TRP A N 1
ATOM 916 C CA . TRP A 1 117 ? -7.438 -6.566 -7.201 1.00 97.50 117 TRP A CA 1
ATOM 917 C C . TRP A 1 117 ? -5.906 -6.571 -7.205 1.00 97.50 117 TRP A C 1
ATOM 919 O O . TRP A 1 117 ? -5.307 -5.936 -8.064 1.00 97.50 117 TRP A O 1
ATOM 929 N N . VAL A 1 118 ? -5.258 -7.326 -6.311 1.00 96.56 118 VAL A N 1
ATOM 930 C CA . VAL A 1 118 ? -3.788 -7.429 -6.294 1.00 96.56 118 VAL A CA 1
ATOM 931 C C . VAL A 1 118 ? -3.257 -8.032 -7.592 1.00 96.56 118 VAL A C 1
ATOM 933 O O . VAL A 1 118 ? -2.320 -7.490 -8.175 1.00 96.56 118 VAL A O 1
ATOM 936 N N . LYS A 1 119 ? -3.876 -9.104 -8.085 1.00 97.38 119 LYS A N 1
ATOM 937 C CA . LYS A 1 119 ? -3.502 -9.766 -9.335 1.00 97.38 119 LYS A CA 1
ATOM 938 C C . LYS A 1 119 ? -3.578 -8.813 -10.526 1.00 97.38 119 LYS A C 1
ATOM 940 O O . LYS A 1 119 ? -2.633 -8.744 -11.305 1.00 97.38 119 LYS A O 1
ATOM 945 N N . ASP A 1 120 ? -4.656 -8.036 -10.630 1.00 96.62 120 ASP A N 1
ATOM 946 C CA . ASP A 1 120 ? -4.820 -6.990 -11.646 1.00 96.62 120 ASP A CA 1
ATOM 947 C C . ASP A 1 120 ? -3.718 -5.926 -11.536 1.00 96.62 120 ASP A C 1
ATOM 949 O O . ASP A 1 120 ? -3.010 -5.648 -12.502 1.00 96.62 120 ASP A O 1
ATOM 953 N N . LYS A 1 121 ? -3.490 -5.387 -10.330 1.00 94.81 121 LYS A N 1
ATOM 954 C CA . LYS A 1 121 ? -2.474 -4.345 -10.107 1.00 94.81 121 LYS A CA 1
ATOM 955 C C . LYS A 1 121 ? -1.039 -4.828 -10.257 1.00 94.81 121 LYS A C 1
ATOM 957 O O . LYS A 1 121 ? -0.138 -4.004 -10.396 1.00 94.81 121 LYS A O 1
ATOM 962 N N . THR A 1 122 ? -0.825 -6.137 -10.281 1.00 94.69 122 THR A N 1
ATOM 963 C CA . THR A 1 122 ? 0.504 -6.740 -10.391 1.00 94.69 122 THR A CA 1
ATOM 964 C C . THR A 1 122 ? 0.727 -7.483 -11.700 1.00 94.69 122 THR A C 1
ATOM 966 O O . THR A 1 122 ? 1.679 -8.254 -11.797 1.00 94.69 122 THR A O 1
ATOM 969 N N . GLU A 1 123 ? -0.125 -7.269 -12.710 1.00 94.81 123 GLU A N 1
ATOM 970 C CA . GLU A 1 123 ? -0.003 -7.914 -14.028 1.00 94.81 123 GLU A CA 1
ATOM 971 C C . GLU A 1 123 ? 0.052 -9.449 -13.926 1.00 94.81 123 GLU A C 1
ATOM 973 O O . GLU A 1 123 ? 0.799 -10.132 -14.632 1.00 94.81 123 GLU A O 1
ATOM 978 N N . GLY A 1 124 ? -0.707 -10.002 -12.980 1.00 95.69 124 GLY A N 1
ATOM 979 C CA . GLY A 1 124 ? -0.756 -11.434 -12.717 1.00 95.69 124 GLY A CA 1
ATOM 980 C C . GLY A 1 124 ? 0.462 -12.006 -11.991 1.00 95.69 124 GLY A C 1
ATOM 981 O O . GLY A 1 124 ? 0.573 -13.223 -11.915 1.00 95.69 124 GLY A O 1
ATOM 982 N N . LYS A 1 125 ? 1.392 -11.180 -11.488 1.00 95.19 125 LYS A N 1
ATOM 983 C CA . LYS A 1 125 ? 2.608 -11.667 -10.806 1.00 95.19 125 LYS A CA 1
ATOM 984 C C . LYS A 1 125 ? 2.400 -12.020 -9.341 1.00 95.19 125 LYS A C 1
ATOM 986 O O . LYS A 1 125 ? 3.155 -12.834 -8.819 1.00 95.19 125 LYS A O 1
ATOM 991 N N . ILE A 1 126 ? 1.400 -11.430 -8.691 1.00 93.56 126 ILE A N 1
ATOM 992 C CA . ILE A 1 126 ? 0.985 -11.811 -7.342 1.00 93.56 126 ILE A CA 1
ATOM 993 C C . ILE A 1 126 ? -0.448 -12.329 -7.434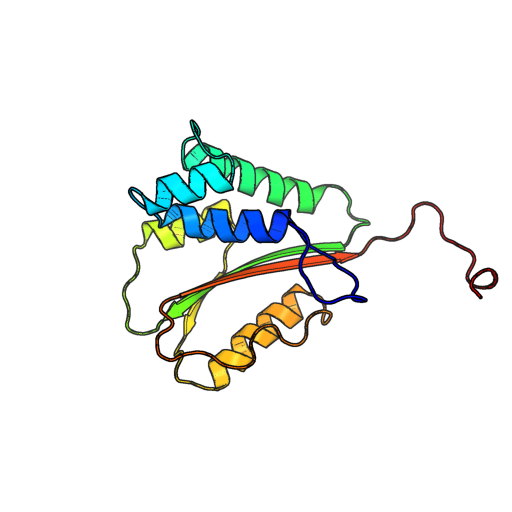 1.00 93.56 126 ILE A C 1
ATOM 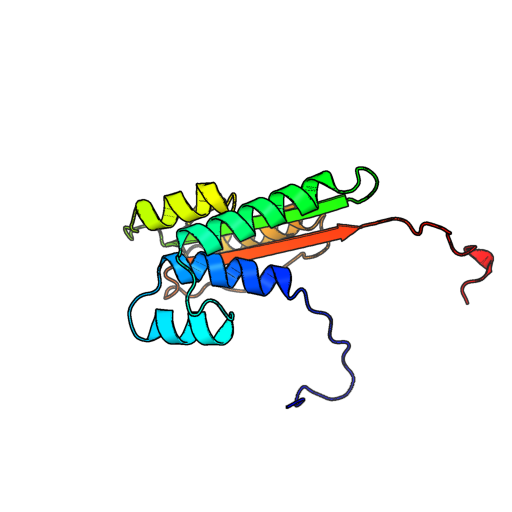995 O O . ILE A 1 126 ? -1.397 -11.554 -7.530 1.00 93.56 126 ILE A O 1
ATOM 999 N N . ASP A 1 127 ? -0.590 -13.654 -7.430 1.00 93.38 127 ASP A N 1
ATOM 1000 C CA . ASP A 1 127 ? -1.893 -14.320 -7.517 1.00 93.38 127 ASP A CA 1
ATOM 1001 C C . ASP A 1 127 ? -2.692 -14.218 -6.214 1.00 93.38 127 ASP A C 1
ATOM 1003 O O . ASP A 1 127 ? -3.916 -14.084 -6.234 1.00 93.38 127 ASP A O 1
ATOM 1007 N N . GLU A 1 128 ? -2.000 -14.277 -5.079 1.00 93.69 128 GLU A N 1
ATOM 1008 C CA . GLU A 1 128 ? -2.619 -14.336 -3.764 1.00 93.69 128 GLU A CA 1
ATOM 1009 C C . GLU A 1 128 ? -1.767 -13.602 -2.728 1.00 93.69 128 GLU A C 1
ATOM 1011 O O . GLU A 1 128 ? -0.579 -13.876 -2.568 1.00 93.69 128 GLU A O 1
ATOM 1016 N N . ILE A 1 129 ? -2.395 -12.669 -2.009 1.00 93.44 129 ILE A N 1
ATOM 1017 C CA . ILE A 1 129 ? -1.787 -11.949 -0.883 1.00 93.44 129 ILE A CA 1
ATOM 1018 C C . ILE A 1 129 ? -2.400 -12.362 0.460 1.00 93.44 129 ILE A C 1
ATOM 1020 O O . ILE A 1 129 ? -1.763 -12.247 1.505 1.00 93.44 129 ILE A O 1
ATOM 1024 N N . ILE A 1 130 ? -3.652 -12.829 0.450 1.00 93.81 130 ILE A N 1
ATOM 1025 C CA . ILE A 1 130 ? -4.408 -13.187 1.650 1.00 93.81 130 ILE A CA 1
ATOM 1026 C C . ILE A 1 130 ? -5.181 -14.477 1.382 1.00 93.81 130 ILE A C 1
ATOM 1028 O O . ILE A 1 130 ? -6.004 -14.525 0.474 1.00 93.81 130 ILE A O 1
ATOM 1032 N N . GLN A 1 131 ? -4.987 -15.474 2.247 1.00 94.12 131 GLN A N 1
ATOM 1033 C CA . GLN A 1 131 ? -5.717 -16.751 2.207 1.00 94.12 131 GLN A CA 1
ATOM 1034 C C . GLN A 1 131 ? -7.056 -16.701 2.946 1.00 94.12 131 GLN A C 1
ATOM 1036 O O . GLN A 1 131 ? -8.012 -17.391 2.599 1.00 94.12 131 GLN A O 1
ATOM 1041 N N . LYS A 1 132 ? -7.134 -15.899 4.011 1.00 94.38 132 LYS A N 1
ATOM 1042 C CA . LYS A 1 132 ? -8.328 -15.784 4.850 1.00 94.38 132 LYS A CA 1
ATOM 1043 C C . LYS A 1 132 ? -8.443 -14.400 5.459 1.00 94.38 132 LYS A C 1
ATOM 1045 O O . LYS A 1 132 ? -7.447 -13.795 5.852 1.00 94.38 132 LYS A O 1
ATOM 1050 N N . LEU A 1 133 ? -9.677 -13.939 5.604 1.00 95.12 133 LEU A N 1
ATOM 1051 C CA . LEU A 1 133 ? -9.992 -12.720 6.334 1.00 95.12 133 LEU A CA 1
ATOM 1052 C C . LEU A 1 133 ? -10.478 -13.083 7.732 1.00 95.12 133 LEU A C 1
ATOM 1054 O O . LEU A 1 133 ? -11.264 -14.011 7.911 1.00 95.12 133 LEU A O 1
ATOM 1058 N N . SER A 1 134 ? -9.993 -12.354 8.734 1.00 94.38 134 SER A N 1
ATOM 1059 C CA . SER A 1 134 ? -10.528 -12.469 10.084 1.00 94.38 134 SER A CA 1
ATOM 1060 C C . SER A 1 134 ? -11.798 -11.623 10.206 1.00 94.38 134 SER A C 1
ATOM 1062 O O . SER A 1 134 ? -11.764 -10.440 9.854 1.00 94.38 134 SER A O 1
ATOM 1064 N N . PRO A 1 135 ? -12.881 -12.151 10.802 1.00 89.50 135 PRO A N 1
ATOM 1065 C CA . PRO A 1 135 ? -14.064 -11.370 11.175 1.00 89.50 135 PRO A CA 1
ATOM 1066 C C . PRO A 1 135 ? -13.755 -10.129 12.024 1.00 89.50 135 PRO A C 1
ATOM 1068 O O . PRO A 1 135 ? -14.512 -9.151 12.015 1.00 89.50 135 PRO A O 1
ATOM 1071 N N . ASN A 1 136 ? -12.640 -10.163 12.760 1.00 94.25 136 ASN A N 1
ATOM 1072 C CA . ASN A 1 136 ? -12.207 -9.091 13.652 1.00 94.25 136 ASN A CA 1
ATOM 1073 C C . ASN A 1 136 ? -11.469 -7.962 12.923 1.00 94.25 136 ASN A C 1
ATOM 1075 O O . ASN A 1 136 ? -11.221 -6.920 13.527 1.00 94.25 136 ASN A O 1
ATOM 1079 N N . TYR A 1 137 ? -11.122 -8.130 11.643 1.00 95.62 137 TYR A N 1
ATOM 1080 C CA . TYR A 1 137 ? -10.531 -7.047 10.866 1.00 95.62 137 TYR A CA 1
ATOM 1081 C C . TYR A 1 137 ? -11.515 -5.893 10.723 1.00 95.62 137 TYR A C 1
ATOM 1083 O O . TYR A 1 137 ? -12.696 -6.085 10.443 1.00 95.62 137 TYR A O 1
ATOM 1091 N N . VAL A 1 138 ? -11.016 -4.678 10.931 1.00 95.94 138 VAL A N 1
ATOM 1092 C CA . VAL A 1 138 ? -11.789 -3.440 10.773 1.00 95.94 138 VAL A CA 1
ATOM 1093 C C . VAL A 1 138 ? -11.430 -2.757 9.456 1.00 95.94 138 VAL A C 1
ATOM 1095 O O . VAL A 1 138 ? -12.300 -2.194 8.792 1.00 95.94 138 VAL A O 1
ATOM 1098 N N . MET A 1 139 ? -10.164 -2.844 9.052 1.00 96.62 139 MET A N 1
ATOM 1099 C CA . MET A 1 139 ? -9.641 -2.240 7.836 1.00 96.62 139 MET A CA 1
ATOM 1100 C C . MET A 1 139 ? -8.403 -3.005 7.358 1.00 96.62 139 MET A C 1
ATOM 1102 O O . MET A 1 139 ? -7.626 -3.482 8.183 1.00 96.62 139 MET A O 1
ATOM 1106 N N . LEU A 1 140 ? -8.211 -3.080 6.043 1.00 96.50 140 LEU A N 1
ATOM 1107 C CA . LEU A 1 140 ? -6.948 -3.457 5.413 1.00 96.50 140 LEU A CA 1
ATOM 1108 C C . LEU A 1 140 ? -6.488 -2.315 4.516 1.00 96.50 140 LEU A C 1
ATOM 1110 O O . LEU A 1 140 ? -7.273 -1.826 3.705 1.00 96.50 140 LEU A O 1
ATOM 1114 N N . LEU A 1 141 ? -5.226 -1.922 4.651 1.00 96.25 141 LEU A N 1
ATOM 1115 C CA . LEU A 1 141 ? -4.560 -1.009 3.733 1.00 96.25 141 LEU A CA 1
ATOM 1116 C C . LEU A 1 141 ? -3.545 -1.818 2.939 1.00 96.25 141 LEU A C 1
ATOM 1118 O O . LEU A 1 141 ? -2.717 -2.506 3.533 1.00 96.25 141 LEU A O 1
ATOM 1122 N N . LEU A 1 142 ? -3.637 -1.764 1.615 1.00 95.19 142 LEU A N 1
ATOM 1123 C CA . LEU A 1 142 ? -2.760 -2.508 0.722 1.00 95.19 142 LEU A CA 1
ATOM 1124 C C . LEU A 1 142 ? -2.099 -1.556 -0.263 1.00 95.19 142 LEU A C 1
ATOM 1126 O O . LEU A 1 142 ? -2.762 -0.702 -0.852 1.00 95.19 142 LEU A O 1
ATOM 1130 N N . ASN A 1 143 ? -0.808 -1.769 -0.479 1.00 94.19 143 ASN A N 1
ATOM 1131 C CA . ASN A 1 143 ? -0.075 -1.238 -1.612 1.00 94.19 143 ASN A CA 1
ATOM 1132 C C . ASN A 1 143 ? 0.399 -2.413 -2.477 1.00 94.19 143 ASN A C 1
ATOM 1134 O O . ASN A 1 143 ? 0.901 -3.409 -1.958 1.00 94.19 143 ASN A O 1
ATOM 1138 N N . ALA A 1 144 ? 0.223 -2.296 -3.788 1.00 92.12 144 ALA A N 1
ATOM 1139 C CA . ALA A 1 144 ? 0.693 -3.252 -4.777 1.00 92.12 144 ALA A CA 1
ATOM 1140 C C . ALA A 1 144 ? 1.594 -2.522 -5.777 1.00 92.12 144 ALA A C 1
ATOM 1142 O O . ALA A 1 144 ? 1.179 -1.515 -6.355 1.00 92.12 144 ALA A O 1
ATOM 1143 N N . ILE A 1 145 ? 2.817 -3.027 -5.967 1.00 90.50 145 ILE A N 1
ATOM 1144 C CA . ILE A 1 145 ? 3.783 -2.473 -6.921 1.00 90.50 145 ILE A CA 1
ATOM 1145 C C . ILE A 1 145 ? 4.178 -3.538 -7.930 1.00 90.50 145 ILE A C 1
ATOM 1147 O O . ILE A 1 145 ? 4.573 -4.641 -7.554 1.00 90.50 145 ILE A O 1
ATOM 1151 N N . TYR A 1 146 ? 4.121 -3.173 -9.205 1.00 91.56 146 TYR A N 1
ATOM 1152 C CA . TYR A 1 146 ? 4.670 -3.943 -10.309 1.00 91.56 146 TYR A CA 1
ATOM 1153 C C . TYR A 1 146 ? 5.659 -3.096 -11.088 1.00 91.56 146 TYR A C 1
ATOM 1155 O O . TYR A 1 146 ? 5.347 -1.972 -11.467 1.00 91.56 146 TYR A O 1
ATOM 1163 N N . PHE A 1 147 ? 6.833 -3.660 -11.342 1.00 90.56 147 PHE A N 1
ATOM 1164 C CA . PHE A 1 147 ? 7.886 -3.031 -12.120 1.00 90.56 147 PHE A CA 1
ATOM 1165 C C . PHE A 1 147 ? 8.368 -4.001 -13.195 1.00 90.56 147 PHE A C 1
ATOM 1167 O O . PHE A 1 147 ? 8.733 -5.140 -12.897 1.00 90.56 147 PHE A O 1
ATOM 1174 N N . LYS A 1 148 ? 8.396 -3.529 -14.440 1.00 90.31 148 LYS A N 1
ATOM 1175 C CA . LYS A 1 148 ? 9.045 -4.191 -15.567 1.00 90.31 148 LYS A CA 1
ATOM 1176 C C . LYS A 1 148 ? 9.722 -3.138 -16.434 1.00 90.31 148 LYS A C 1
ATOM 1178 O O . LYS A 1 148 ? 9.090 -2.164 -16.832 1.00 90.31 148 LYS A O 1
ATOM 1183 N N . ALA A 1 149 ? 10.984 -3.377 -16.749 1.00 90.88 149 ALA A N 1
ATOM 1184 C CA . ALA A 1 149 ? 11.772 -2.571 -17.664 1.00 90.88 149 ALA A CA 1
ATOM 1185 C C . ALA A 1 149 ? 12.667 -3.497 -18.487 1.00 90.88 149 ALA A C 1
ATOM 1187 O O . ALA A 1 149 ? 13.083 -4.548 -17.987 1.00 90.88 149 ALA A O 1
ATOM 1188 N N . ASP A 1 150 ? 12.961 -3.089 -19.715 1.00 90.31 150 ASP A N 1
ATOM 1189 C CA . ASP A 1 150 ? 13.953 -3.759 -20.546 1.00 90.31 150 ASP A CA 1
ATOM 1190 C C . ASP A 1 150 ? 15.359 -3.265 -20.178 1.00 90.31 150 ASP A C 1
ATOM 1192 O O . ASP A 1 150 ? 15.553 -2.170 -19.637 1.00 90.31 150 ASP A O 1
ATOM 1196 N N . TRP A 1 151 ? 16.367 -4.098 -20.428 1.00 90.88 151 TRP A N 1
ATOM 1197 C CA . TRP A 1 151 ? 17.752 -3.694 -20.219 1.00 90.88 151 TRP A CA 1
ATOM 1198 C C . TRP A 1 151 ? 18.142 -2.649 -21.263 1.00 90.88 151 TRP A C 1
ATOM 1200 O O . TRP A 1 151 ? 17.922 -2.854 -22.450 1.00 90.88 151 TRP A O 1
ATOM 1210 N N . GLN A 1 152 ? 18.842 -1.585 -20.859 1.00 89.94 152 GLN A N 1
ATOM 1211 C CA . GLN A 1 152 ? 19.393 -0.614 -21.818 1.00 89.94 152 GLN A CA 1
ATOM 1212 C C . GLN A 1 152 ? 20.333 -1.276 -22.846 1.00 89.94 152 GLN A C 1
ATOM 1214 O O . GLN A 1 152 ? 20.443 -0.837 -23.989 1.00 89.94 152 GLN A O 1
ATOM 1219 N N . LYS A 1 153 ? 21.027 -2.340 -22.428 1.00 92.62 153 LYS A N 1
ATOM 1220 C CA . LYS A 1 153 ? 21.792 -3.230 -23.297 1.00 92.62 153 LYS A CA 1
ATOM 1221 C C . LYS A 1 153 ? 21.461 -4.669 -22.925 1.00 92.62 153 LYS A C 1
ATOM 1223 O O . LYS A 1 153 ? 21.900 -5.151 -21.884 1.00 92.62 153 LYS A O 1
ATOM 1228 N N . GLU A 1 154 ? 20.685 -5.329 -23.771 1.00 92.31 154 GLU A N 1
ATOM 1229 C CA . GLU A 1 154 ? 20.252 -6.706 -23.549 1.00 92.31 154 GLU A CA 1
ATOM 1230 C C . GLU A 1 154 ? 21.410 -7.707 -23.609 1.00 92.31 154 GLU A C 1
ATOM 1232 O O . GLU A 1 154 ? 22.414 -7.523 -24.309 1.00 92.31 154 GLU A O 1
ATOM 1237 N N . PHE A 1 155 ? 21.247 -8.800 -22.868 1.00 92.56 155 PHE A N 1
ATOM 1238 C CA . PHE A 1 155 ? 22.146 -9.941 -22.923 1.00 92.56 155 PHE A CA 1
ATOM 1239 C C . PHE A 1 155 ? 21.721 -10.851 -24.083 1.00 92.56 155 PHE A C 1
ATOM 1241 O O . PHE A 1 155 ? 20.537 -11.173 -24.184 1.00 92.56 155 PHE A O 1
ATOM 1248 N N . PRO A 1 156 ? 22.644 -11.299 -24.954 1.00 91.50 156 PRO A N 1
ATOM 1249 C CA . PRO A 1 156 ? 22.302 -12.264 -25.991 1.00 91.50 156 PRO A CA 1
ATOM 1250 C C . PRO A 1 156 ? 21.760 -13.555 -25.365 1.00 91.50 156 PRO A C 1
ATOM 1252 O O . PRO A 1 156 ? 22.458 -14.173 -24.565 1.00 91.50 156 PRO A O 1
ATOM 1255 N N . GLU A 1 157 ? 20.568 -14.006 -25.769 1.00 89.31 157 GLU A N 1
ATOM 1256 C CA . GLU A 1 157 ? 19.940 -15.219 -25.206 1.00 89.31 157 GLU A CA 1
ATOM 1257 C C . GLU A 1 157 ? 20.856 -16.450 -25.289 1.00 89.31 157 GLU A C 1
ATOM 1259 O O . GLU A 1 157 ? 20.972 -17.217 -24.338 1.00 89.31 157 GLU A O 1
ATOM 1264 N N . LYS A 1 158 ? 21.598 -16.579 -26.398 1.00 92.00 158 LYS A N 1
ATOM 1265 C CA . LYS A 1 158 ? 22.586 -17.648 -26.642 1.00 92.00 158 LYS A CA 1
ATOM 1266 C C . LYS A 1 158 ? 23.782 -17.663 -25.677 1.00 92.00 158 LYS A C 1
ATOM 1268 O O . LYS A 1 158 ? 24.638 -18.534 -25.795 1.00 92.00 158 LYS A O 1
ATOM 1273 N N . SER A 1 159 ? 23.904 -16.663 -24.808 1.00 89.19 159 SER A N 1
ATOM 1274 C CA . SER A 1 159 ? 24.975 -16.542 -23.816 1.00 89.19 159 SER A CA 1
ATOM 1275 C C . SER A 1 159 ? 24.523 -16.896 -22.394 1.00 89.19 159 SER A C 1
ATOM 1277 O O . SER A 1 159 ? 25.371 -16.936 -21.503 1.00 89.19 159 SER A O 1
ATOM 1279 N N . THR A 1 160 ? 23.235 -17.179 -22.177 1.00 86.38 160 THR A N 1
ATOM 1280 C CA . THR A 1 160 ? 22.718 -17.737 -20.918 1.00 86.38 160 THR A CA 1
ATOM 1281 C C . THR A 1 160 ? 22.925 -19.259 -20.917 1.00 86.38 160 THR A C 1
ATOM 1283 O O . THR A 1 160 ? 22.641 -19.906 -21.924 1.00 86.38 160 THR A O 1
ATOM 1286 N N . GLN A 1 161 ? 23.456 -19.820 -19.822 1.00 74.12 161 GLN A N 1
ATOM 1287 C CA . GLN A 1 161 ? 23.708 -21.263 -19.641 1.00 74.12 161 GLN A CA 1
ATOM 1288 C C . GLN A 1 161 ? 22.631 -21.923 -18.785 1.00 74.12 161 GLN A C 1
ATOM 1290 O O . GLN A 1 161 ? 22.142 -21.244 -17.853 1.00 74.12 161 GLN A O 1
#

Radius of gyration: 18.32 Å; Cα contacts (8 Å, |Δi|>4): 178; chains: 1; bounding box: 46×39×48 Å

Solvent-accessible surface area (backbone atoms only — not comparable to full-atom values): 9726 Å² total; per-residue (Å²): 136,92,83,71,78,91,90,68,89,87,85,84,60,69,66,50,55,49,51,39,48,53,59,50,48,69,72,46,57,69,72,59,29,54,51,50,24,62,76,71,69,42,70,97,58,53,72,64,60,54,39,49,52,51,29,53,50,54,52,47,65,68,65,72,45,92,77,45,52,60,38,80,46,32,33,35,45,32,33,57,96,61,91,72,64,62,68,51,55,47,54,33,34,72,38,54,61,27,48,76,44,74,40,53,51,80,42,75,63,47,42,54,54,52,20,51,49,44,14,63,48,28,79,62,73,42,69,70,86,58,95,73,66,54,72,82,55,58,66,47,73,46,54,38,74,28,79,48,66,76,64,98,73,73,78,63,72,92,75,66,132

pLDDT: mean 92.21, std 9.09, range [39.72, 98.25]

Secondary structure (DSSP, 8-state):
---S-TT------HHHHHHHHHHHHTT--HHHHHHHHHHHT-TT--HHHHHHHHHHHHHHHHHS-TTSEEEEEEEEEEETT----HHHHHHHHHHH-PEEEEE-TT-THHHHHHHHHHHHHTTTS---S-S---TT--EEEEEEEEEE---SSPPPGGG--

Sequence (161 aa):
MHKSQSNENIFISSISIAVSLSMTYNGAGGKTQEAMAKTLNFQGMSLEEINQANQDLGTLLNILNPEIKLNIANSIWAKKGISFYRSFLQVNQDFYQSQVRKINFNDPESVKIINNWVKDKTEGKIDEIIQKLSPNYVMLLLNAIYFKADWQKEFPEKSTQ